Protein AF-A0A933VWE8-F1 (afdb_monomer_lite)

Sequence (103 aa):
MNSQSQDEWPEQVVCARCGVALGNDYRANAIGLRFCPDCYKSAVEEKMRERSARVYLEGRCSNCGGSLINGYRQNQFGVLYCPPCYDRIAERRGPPSTGEEEG

Secondary structure (DSSP, 8-state):
-------------B-TTT-PBP-S--EE-TTS-EE-HHHHHHHHHHHHHHHHHHHHHH-B-TTT--B-TT--EE-TT--EE-HHHHHHHHHHT-S--------

Foldseek 3Di:
DDDPPPPCPDVQQAQPPPGHGDDPQWDADPVGGIHHPVVVVVVVVVVVVVVVVCCLPPNAAPPPRDHCVVHWDADPVRHIHRVVRVVVVVVVVPDPPPDPDDD

pLDDT: mean 73.38, std 14.75, range [37.69, 91.38]

Radius of gyration: 25.69 Å; chains: 1; bounding box: 80×24×68 Å

Structure (mmCIF, N/CA/C/O backbone):
data_AF-A0A933VWE8-F1
#
_entry.id   AF-A0A933VWE8-F1
#
loop_
_atom_site.group_PDB
_atom_site.id
_atom_site.type_symbol
_atom_site.label_atom_id
_atom_site.label_alt_id
_atom_site.label_comp_id
_atom_site.label_asym_id
_atom_site.label_entity_id
_atom_site.label_seq_id
_atom_site.pdbx_PDB_ins_code
_atom_site.Cartn_x
_atom_site.Cartn_y
_atom_site.Cartn_z
_atom_site.occupancy
_atom_site.B_iso_or_equiv
_atom_site.auth_seq_id
_atom_site.auth_comp_id
_atom_site.auth_asym_id
_atom_site.auth_atom_id
_atom_site.pdbx_PDB_model_num
ATOM 1 N N . MET A 1 1 ? -32.948 13.905 47.402 1.00 38.91 1 MET A N 1
ATOM 2 C CA . MET A 1 1 ? -33.222 13.380 46.048 1.00 38.91 1 MET A CA 1
ATOM 3 C C . MET A 1 1 ? -31.905 13.424 45.295 1.00 38.91 1 MET A C 1
ATOM 5 O O . MET A 1 1 ? -31.466 14.506 44.938 1.00 38.91 1 MET A O 1
ATOM 9 N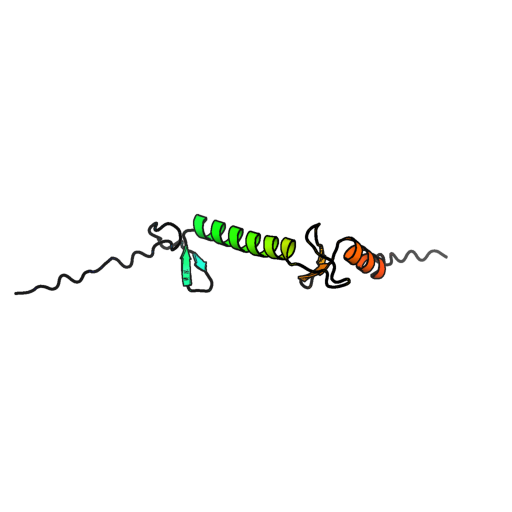 N . ASN A 1 2 ? -31.200 12.294 45.230 1.00 43.72 2 ASN A N 1
ATOM 10 C CA . ASN A 1 2 ? -29.845 12.198 44.688 1.00 43.72 2 ASN A CA 1
ATOM 11 C C . ASN A 1 2 ? -29.931 11.320 43.435 1.00 43.72 2 ASN A C 1
ATOM 13 O O . ASN A 1 2 ? -29.996 10.101 43.543 1.00 43.72 2 ASN A O 1
ATOM 17 N N . SER A 1 3 ? -30.048 11.950 42.269 1.00 49.03 3 SER A N 1
ATOM 18 C CA . SER A 1 3 ? -30.092 11.272 40.970 1.00 49.03 3 SER A CA 1
ATOM 19 C C . SER A 1 3 ? -28.848 11.668 40.191 1.00 49.03 3 SER A C 1
ATOM 21 O O . SER A 1 3 ? -28.899 12.507 39.299 1.00 49.03 3 SER A O 1
ATOM 23 N N . GLN A 1 4 ? -27.715 11.092 40.583 1.00 53.09 4 GLN A N 1
ATOM 24 C CA . GLN A 1 4 ? -26.513 11.052 39.759 1.00 53.09 4 GLN A CA 1
ATOM 25 C C . GLN A 1 4 ? -26.327 9.606 39.313 1.00 53.09 4 GLN A C 1
ATOM 27 O O . GLN A 1 4 ? -25.572 8.845 39.905 1.00 53.09 4 GLN A O 1
ATOM 32 N N . SER A 1 5 ? -27.080 9.215 38.293 1.00 52.75 5 SER A N 1
ATOM 33 C CA . SER A 1 5 ? -26.705 8.087 37.450 1.00 52.75 5 SER A CA 1
ATOM 34 C C . SER A 1 5 ? -26.048 8.717 36.236 1.00 52.75 5 SER A C 1
ATOM 36 O O . SER A 1 5 ? -26.709 9.026 35.250 1.00 52.75 5 SER A O 1
ATOM 38 N N . GLN A 1 6 ? -24.764 9.049 36.385 1.00 46.69 6 GLN A N 1
ATOM 39 C CA . GLN A 1 6 ? -23.914 9.286 35.231 1.00 46.69 6 GLN A CA 1
ATOM 40 C C . GLN A 1 6 ? -23.938 7.991 34.420 1.00 46.69 6 GLN A C 1
ATOM 42 O O . GLN A 1 6 ? -23.624 6.921 34.940 1.00 46.69 6 GLN A O 1
ATOM 47 N N . ASP A 1 7 ? -24.383 8.103 33.172 1.00 46.12 7 ASP A N 1
ATOM 48 C CA . ASP A 1 7 ? -24.147 7.159 32.082 1.00 46.12 7 ASP A CA 1
ATOM 49 C C . ASP A 1 7 ? -22.619 7.043 31.876 1.00 46.12 7 ASP A C 1
ATOM 51 O O . ASP A 1 7 ? -22.052 7.520 30.895 1.00 46.12 7 ASP A O 1
ATOM 55 N N . GLU A 1 8 ? -21.911 6.472 32.851 1.00 45.66 8 GLU A N 1
ATOM 56 C CA . GLU A 1 8 ? -20.532 6.022 32.702 1.00 45.66 8 GLU A CA 1
ATOM 57 C C . GLU A 1 8 ? -20.584 4.774 31.822 1.00 45.66 8 GLU A C 1
ATOM 59 O O . GLU A 1 8 ? -20.561 3.629 32.275 1.00 45.66 8 GLU A O 1
ATOM 64 N N . TRP A 1 9 ? -20.708 5.003 30.514 1.00 45.81 9 TRP A N 1
ATOM 65 C CA . TRP A 1 9 ? -20.245 4.028 29.542 1.00 45.81 9 TRP A CA 1
ATOM 66 C C . TRP A 1 9 ? -18.790 3.758 29.899 1.00 45.81 9 TRP A C 1
ATOM 68 O O . TRP A 1 9 ? -18.017 4.719 29.957 1.00 45.81 9 TRP A O 1
ATOM 78 N N . PRO A 1 10 ? -18.390 2.502 30.171 1.00 53.19 10 PRO A N 1
ATOM 79 C CA . PRO A 1 10 ? -16.990 2.243 30.437 1.00 53.19 10 PRO A CA 1
ATOM 80 C C . PRO A 1 10 ? -16.220 2.792 29.239 1.00 53.19 10 PRO A C 1
ATOM 82 O O . PRO A 1 10 ? -16.656 2.601 28.098 1.00 53.19 10 PRO A O 1
ATOM 85 N N . GLU A 1 11 ? -15.087 3.456 29.456 1.00 58.22 11 GLU A N 1
ATOM 86 C CA . GLU A 1 11 ? -14.138 3.786 28.386 1.00 58.22 11 GLU A CA 1
ATOM 87 C C . GLU A 1 11 ? -13.484 2.500 27.845 1.00 58.22 11 GLU A C 1
ATOM 89 O O . GLU A 1 11 ? -12.268 2.393 27.693 1.00 58.22 11 GLU A O 1
ATOM 94 N N . GLN A 1 12 ? -14.285 1.466 27.588 1.00 63.19 12 GLN A N 1
ATOM 95 C CA . GLN A 1 12 ? -13.858 0.261 26.928 1.00 63.19 12 GLN A CA 1
ATOM 96 C C . GLN A 1 12 ? -13.478 0.648 25.513 1.00 63.19 12 GLN A C 1
ATOM 98 O O . GLN A 1 12 ? -14.294 0.901 24.628 1.00 63.19 12 GLN A O 1
ATOM 103 N N . VAL A 1 13 ? -12.168 0.760 25.351 1.00 75.19 13 VAL A N 1
ATOM 104 C CA . VAL A 1 13 ? -11.492 0.938 24.087 1.00 75.19 13 VAL A CA 1
ATOM 105 C C . VAL A 1 13 ? -11.950 -0.212 23.197 1.00 75.19 13 VAL A C 1
ATOM 107 O O . VAL A 1 13 ? -11.693 -1.361 23.512 1.00 75.19 13 VAL A O 1
ATOM 110 N N . VAL A 1 14 ? -12.675 0.060 22.115 1.00 85.69 14 VAL A N 1
ATOM 111 C CA . VAL A 1 14 ? -13.186 -0.978 21.202 1.00 85.69 14 VAL A CA 1
ATOM 112 C C . VAL A 1 14 ? -12.502 -0.899 19.849 1.00 85.69 14 VAL A C 1
ATOM 114 O O . VAL A 1 14 ? -12.041 0.160 19.416 1.00 85.69 14 VAL A O 1
ATOM 117 N N . CYS A 1 15 ? -12.427 -2.035 19.158 1.00 84.88 15 CYS A N 1
ATOM 118 C CA . CYS A 1 15 ? -11.900 -2.079 17.807 1.00 84.88 15 CYS A CA 1
ATOM 119 C C . CYS A 1 15 ? -12.822 -1.309 16.860 1.00 84.88 15 CYS A C 1
ATOM 121 O O . CYS A 1 15 ? -13.975 -1.685 16.668 1.00 84.88 15 CYS A O 1
ATOM 123 N N . ALA A 1 16 ? -12.274 -0.313 16.167 1.00 82.06 16 ALA A N 1
ATOM 124 C CA . ALA A 1 16 ? -12.997 0.500 15.194 1.00 82.06 16 ALA A CA 1
ATOM 125 C C . ALA A 1 16 ? -13.548 -0.292 13.988 1.00 82.06 16 ALA A C 1
ATOM 127 O O . ALA A 1 16 ? -14.383 0.230 13.258 1.00 82.06 16 ALA A O 1
ATOM 128 N N . ARG A 1 17 ? -13.084 -1.532 13.754 1.00 81.44 17 ARG A N 1
ATOM 129 C CA . ARG A 1 17 ? -13.541 -2.388 12.642 1.00 81.44 17 ARG A CA 1
ATOM 130 C C . ARG A 1 17 ? -14.621 -3.387 13.050 1.00 81.44 17 ARG A C 1
ATOM 132 O O . ARG A 1 17 ? -15.557 -3.596 12.292 1.00 81.44 17 ARG A O 1
ATOM 139 N N . CYS A 1 18 ? -14.467 -4.044 14.195 1.00 84.44 18 CYS A N 1
ATOM 140 C CA . CYS A 1 18 ? -15.308 -5.185 14.577 1.00 84.44 18 CYS A CA 1
ATOM 141 C C . CYS A 1 18 ? -15.934 -5.067 15.972 1.00 84.44 18 CYS A C 1
ATOM 143 O O . CYS A 1 18 ? -16.608 -5.993 16.405 1.00 84.44 18 CYS A O 1
ATOM 145 N N . GLY A 1 19 ? -15.721 -3.956 16.684 1.00 80.00 19 GLY A N 1
ATOM 146 C CA . GLY A 1 19 ? -16.408 -3.650 17.943 1.00 80.00 19 GLY A CA 1
ATOM 147 C C . GLY A 1 19 ? -15.982 -4.478 19.159 1.00 80.00 19 GLY A C 1
ATOM 148 O O . GLY A 1 19 ? -16.491 -4.240 20.248 1.00 80.00 19 GLY A O 1
ATOM 149 N N . VAL A 1 20 ? -15.043 -5.422 19.017 1.00 85.56 20 VAL A N 1
ATOM 150 C CA . VAL A 1 20 ? -14.489 -6.175 20.159 1.00 85.56 20 VAL A CA 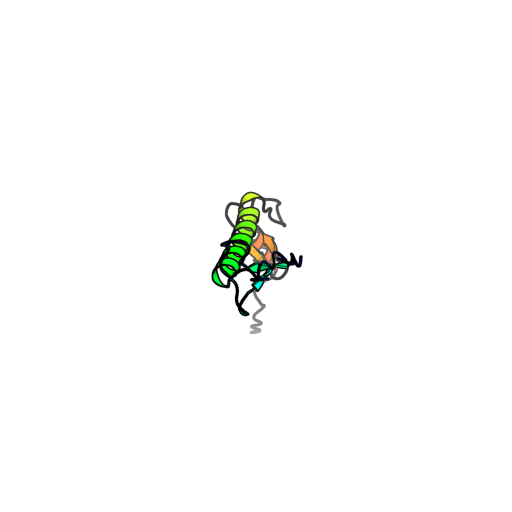1
ATOM 151 C C . VAL A 1 20 ? -13.788 -5.229 21.127 1.00 85.56 20 VAL A C 1
ATOM 153 O O . VAL A 1 20 ? -13.044 -4.338 20.705 1.00 85.56 20 VAL A O 1
ATOM 156 N N . ALA A 1 21 ? -14.012 -5.458 22.421 1.00 83.50 21 ALA A N 1
ATOM 157 C CA . ALA A 1 21 ? -13.288 -4.798 23.494 1.00 83.50 21 ALA A CA 1
ATOM 158 C C . ALA A 1 21 ? -11.782 -5.054 23.351 1.00 83.50 21 ALA A C 1
ATOM 160 O O . ALA A 1 21 ? -11.316 -6.191 23.279 1.00 83.50 21 ALA A O 1
ATOM 161 N N . LEU A 1 22 ? -11.025 -3.971 23.284 1.00 80.19 22 LEU A N 1
ATOM 162 C CA . LEU A 1 22 ? -9.578 -3.962 23.244 1.00 80.19 22 LEU A CA 1
ATOM 163 C C . LEU A 1 22 ? -9.052 -3.895 24.675 1.00 80.19 22 LEU A C 1
ATOM 165 O O . LEU A 1 22 ? -9.444 -3.032 25.457 1.00 80.19 22 LEU A O 1
ATOM 169 N N . GLY A 1 23 ? -8.140 -4.808 25.0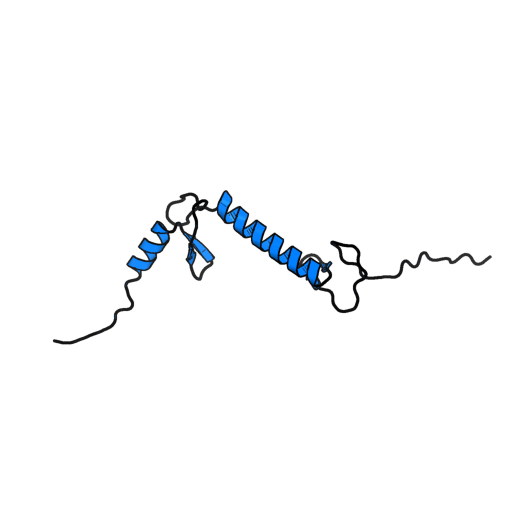00 1.00 77.88 23 GLY A N 1
ATOM 170 C CA . GLY A 1 23 ? -7.286 -4.676 26.177 1.00 77.88 23 GLY A CA 1
ATOM 171 C C . GLY A 1 23 ? -6.106 -3.742 25.895 1.00 77.88 23 GLY A C 1
ATOM 172 O O . GLY A 1 23 ? -6.160 -2.893 25.009 1.00 77.88 23 GLY A O 1
ATOM 173 N N . ASN A 1 24 ? -4.990 -3.954 26.592 1.00 77.88 24 ASN A N 1
ATOM 174 C CA . ASN A 1 24 ? -3.755 -3.190 26.362 1.00 77.88 24 ASN A CA 1
ATOM 175 C C . ASN A 1 24 ? -3.073 -3.502 25.014 1.00 77.88 24 ASN A C 1
ATOM 177 O O . ASN A 1 24 ? -2.217 -2.740 24.573 1.00 77.88 24 ASN A O 1
ATOM 181 N N . ASP A 1 25 ? -3.450 -4.600 24.354 1.00 80.12 25 ASP A N 1
ATOM 182 C CA . ASP A 1 25 ? -2.866 -5.049 23.086 1.00 80.12 25 ASP A CA 1
ATOM 183 C C . ASP A 1 25 ? -3.707 -4.577 21.887 1.00 80.12 25 ASP A C 1
ATOM 185 O O . ASP A 1 25 ? -4.424 -5.340 21.236 1.00 80.12 25 ASP A O 1
ATOM 189 N N . TYR A 1 26 ? -3.672 -3.271 21.618 1.00 84.69 26 TYR A N 1
ATOM 190 C CA . TYR A 1 26 ? -4.301 -2.678 20.438 1.00 84.69 26 TYR A CA 1
ATOM 191 C C . TYR A 1 26 ? -3.300 -1.902 19.596 1.00 84.69 26 TYR A C 1
ATOM 193 O O . TYR A 1 26 ? -2.268 -1.431 20.071 1.00 84.69 26 TYR A O 1
ATOM 201 N N . ARG A 1 27 ? -3.630 -1.723 18.316 1.00 82.19 27 ARG A N 1
ATOM 202 C CA . ARG A 1 27 ? -2.835 -0.908 17.395 1.00 82.19 27 ARG A CA 1
ATOM 203 C C . ARG A 1 27 ? -3.642 0.269 16.890 1.00 82.19 27 ARG A C 1
ATOM 205 O O . ARG A 1 27 ? -4.774 0.105 16.440 1.00 82.19 27 ARG A O 1
ATOM 212 N N . ALA A 1 28 ? -3.049 1.455 16.949 1.00 79.06 28 ALA A N 1
ATOM 213 C CA . ALA A 1 28 ? -3.631 2.660 16.382 1.00 79.06 28 ALA A CA 1
ATOM 214 C C . ALA A 1 28 ? -3.120 2.889 14.953 1.00 79.06 28 ALA A C 1
ATOM 216 O O . ALA A 1 28 ? -1.953 2.634 14.641 1.00 79.06 28 ALA A O 1
ATOM 217 N N . ASN A 1 29 ? -3.989 3.362 14.062 1.00 75.44 29 ASN A N 1
ATOM 218 C CA . ASN A 1 29 ? -3.560 3.891 12.770 1.00 75.44 29 ASN A CA 1
ATOM 219 C C . ASN A 1 29 ? -3.134 5.371 12.896 1.00 75.44 29 ASN A C 1
ATOM 221 O O . ASN A 1 29 ? -3.270 5.989 13.949 1.00 75.44 29 ASN A O 1
ATOM 225 N N . ALA A 1 30 ? -2.643 5.958 11.800 1.00 71.38 30 ALA A N 1
ATOM 226 C CA . ALA A 1 30 ? -2.134 7.336 11.778 1.00 71.38 30 ALA A CA 1
ATOM 227 C C . ALA A 1 30 ? -3.182 8.425 12.095 1.00 71.38 30 ALA A C 1
ATOM 229 O O . ALA A 1 30 ? -2.806 9.569 12.316 1.00 71.38 30 ALA A O 1
ATOM 230 N N . ILE A 1 31 ? -4.475 8.084 12.106 1.00 69.38 31 ILE A N 1
ATOM 231 C CA . ILE A 1 31 ? -5.580 9.001 12.430 1.00 69.38 31 ILE A CA 1
ATOM 232 C C . ILE A 1 31 ? -6.187 8.717 13.815 1.00 69.38 31 ILE A C 1
ATOM 234 O O . ILE A 1 31 ? -7.229 9.266 14.152 1.00 69.38 31 ILE A O 1
ATOM 238 N N . GLY A 1 32 ? -5.558 7.848 14.617 1.00 70.62 32 GLY A N 1
ATOM 239 C CA . GLY A 1 32 ? -5.968 7.559 15.994 1.00 70.62 32 GLY A CA 1
ATOM 240 C C . GLY A 1 32 ? -7.057 6.492 16.152 1.00 70.62 32 GLY A C 1
ATOM 241 O O . GLY A 1 32 ? -7.480 6.230 17.276 1.00 70.62 32 GLY A O 1
ATOM 242 N N . LEU A 1 33 ? -7.493 5.830 15.072 1.00 78.50 33 LEU A N 1
ATOM 243 C CA . LEU A 1 33 ? -8.427 4.703 15.175 1.00 78.50 33 LEU A CA 1
ATOM 244 C C . LEU A 1 33 ? -7.709 3.467 15.711 1.00 78.50 33 LEU A C 1
ATOM 246 O O . LEU A 1 33 ? -6.634 3.109 15.225 1.00 78.50 33 LEU A O 1
ATOM 250 N N . ARG A 1 34 ? -8.330 2.799 16.685 1.00 84.50 34 ARG A N 1
ATOM 251 C CA . ARG A 1 34 ? -7.771 1.645 17.396 1.00 84.50 34 ARG A CA 1
ATOM 252 C C . ARG A 1 34 ? -8.335 0.340 16.845 1.00 84.50 34 ARG A C 1
ATOM 254 O O . ARG A 1 34 ? -9.537 0.214 16.624 1.00 84.50 34 ARG A O 1
ATOM 261 N N . PHE A 1 35 ? -7.470 -0.642 16.634 1.00 85.56 35 PHE A N 1
ATOM 262 C CA . PHE A 1 35 ? -7.814 -1.935 16.052 1.00 85.56 35 PHE A CA 1
ATOM 263 C C . PHE A 1 35 ? -7.248 -3.079 16.888 1.00 85.56 35 PHE A C 1
ATOM 265 O O . PHE A 1 35 ? -6.165 -2.950 17.462 1.00 85.56 35 PHE A O 1
ATOM 272 N N . CYS A 1 36 ? -7.952 -4.214 16.905 1.00 88.94 36 CYS A N 1
ATOM 273 C CA . CYS A 1 36 ? -7.372 -5.459 17.401 1.00 88.94 36 CYS A CA 1
ATOM 274 C C . CYS A 1 36 ? -6.264 -5.933 16.439 1.00 88.94 36 CYS A C 1
ATOM 276 O O . CYS A 1 36 ? -6.259 -5.515 15.272 1.00 88.94 36 CYS A O 1
ATOM 278 N N . PRO A 1 37 ? -5.332 -6.791 16.886 1.00 84.12 37 PRO A N 1
ATOM 279 C CA . PRO A 1 37 ? -4.196 -7.231 16.074 1.00 84.12 37 PRO A CA 1
ATOM 280 C C . PRO A 1 37 ? -4.602 -7.787 14.700 1.00 84.12 37 PRO A C 1
ATOM 282 O O . PRO A 1 37 ? -4.038 -7.377 13.681 1.00 84.12 37 PRO A O 1
ATOM 285 N N . ASP A 1 38 ? -5.640 -8.627 14.649 1.00 85.12 38 ASP A N 1
ATOM 286 C CA . ASP A 1 38 ? -6.152 -9.219 13.406 1.00 85.12 38 ASP A CA 1
ATOM 287 C C . ASP A 1 38 ? -6.758 -8.181 12.456 1.00 85.12 38 ASP A C 1
ATOM 289 O O . ASP A 1 38 ? -6.484 -8.175 11.250 1.00 85.12 38 ASP A O 1
ATOM 293 N N . CYS A 1 39 ? -7.557 -7.254 12.992 1.00 82.62 39 CYS A N 1
ATOM 294 C CA . CYS A 1 39 ? -8.184 -6.208 12.185 1.00 82.62 39 CYS A CA 1
ATOM 295 C C . CYS A 1 39 ? -7.180 -5.163 11.712 1.00 82.62 39 CYS A C 1
ATOM 297 O O . CYS A 1 39 ? -7.336 -4.641 10.608 1.00 82.62 39 CYS A O 1
ATOM 299 N N . TYR A 1 40 ? -6.150 -4.877 12.510 1.00 82.31 40 TYR A N 1
ATOM 300 C CA . TYR A 1 40 ? -5.061 -3.996 12.111 1.00 82.31 40 TYR A CA 1
ATOM 301 C C . TYR A 1 40 ? -4.266 -4.610 10.962 1.00 82.31 40 TYR A C 1
ATOM 303 O O . TYR A 1 40 ? -4.041 -3.945 9.954 1.00 82.31 40 TYR A O 1
ATOM 311 N N . LYS A 1 41 ? -3.891 -5.891 11.076 1.00 79.56 41 LYS A N 1
ATOM 312 C CA . LYS A 1 41 ? -3.190 -6.616 10.012 1.00 79.56 41 LYS A CA 1
ATOM 313 C C . LYS A 1 41 ? -4.013 -6.626 8.724 1.00 79.56 41 LYS A C 1
ATOM 315 O O . LYS A 1 41 ? -3.517 -6.195 7.688 1.00 79.56 41 LYS A O 1
ATOM 320 N N . SER A 1 42 ? -5.295 -6.973 8.822 1.00 72.94 42 SER A N 1
ATOM 321 C CA . SER A 1 42 ? -6.214 -6.970 7.679 1.00 72.94 42 SER A CA 1
ATOM 322 C C . SER A 1 42 ? -6.358 -5.581 7.050 1.00 72.94 42 SER A C 1
ATOM 324 O O . SER A 1 42 ? -6.358 -5.454 5.832 1.00 72.94 42 SER A O 1
ATOM 326 N N . ALA A 1 43 ? -6.452 -4.517 7.855 1.00 66.56 43 ALA A N 1
ATOM 327 C CA . ALA A 1 43 ? -6.531 -3.144 7.353 1.00 66.56 43 ALA A CA 1
ATOM 328 C C . ALA A 1 43 ? -5.227 -2.692 6.668 1.00 66.56 43 ALA A C 1
ATOM 330 O O . ALA A 1 43 ? -5.261 -1.965 5.676 1.00 66.56 43 ALA A O 1
ATOM 331 N N . VAL A 1 44 ? -4.069 -3.131 7.169 1.00 67.19 44 VAL A N 1
ATOM 332 C CA . VAL A 1 44 ? -2.769 -2.879 6.532 1.00 67.19 44 VAL A CA 1
ATOM 333 C C . VAL A 1 44 ? -2.664 -3.624 5.202 1.00 67.19 44 VAL A C 1
ATOM 335 O O . VAL A 1 44 ? -2.263 -3.023 4.207 1.00 67.19 44 VAL A O 1
ATOM 338 N N . GLU A 1 45 ? -3.059 -4.896 5.159 1.00 65.56 45 GLU A N 1
ATOM 339 C CA . GLU A 1 45 ? -3.077 -5.695 3.930 1.00 65.56 45 GLU A CA 1
ATOM 340 C C . GLU A 1 45 ? -4.037 -5.114 2.885 1.00 65.56 45 GLU A C 1
ATOM 342 O O . GLU A 1 45 ? -3.679 -5.005 1.714 1.00 65.56 45 GLU A O 1
ATOM 347 N N . GLU A 1 46 ? -5.220 -4.665 3.302 1.00 65.94 46 GLU A N 1
ATOM 348 C CA . GLU A 1 46 ? -6.211 -4.010 2.444 1.00 65.94 46 GLU A CA 1
ATOM 349 C C . GLU A 1 46 ? -5.671 -2.694 1.866 1.00 65.94 46 GLU A C 1
ATOM 351 O O . GLU A 1 46 ? -5.720 -2.487 0.656 1.00 65.94 46 GLU A O 1
ATOM 356 N N . LYS A 1 47 ? -5.029 -1.856 2.691 1.00 66.94 47 LYS A N 1
ATOM 357 C CA . LYS A 1 47 ? -4.380 -0.614 2.239 1.00 66.94 47 LYS A CA 1
ATOM 358 C C . LYS A 1 47 ? -3.220 -0.870 1.273 1.00 66.94 47 LYS A C 1
ATOM 360 O O . LYS A 1 47 ? -3.018 -0.103 0.330 1.00 66.94 47 LYS A O 1
ATOM 365 N N . MET A 1 48 ? -2.430 -1.917 1.507 1.00 63.84 48 MET A N 1
ATOM 366 C CA . MET A 1 48 ? -1.361 -2.320 0.588 1.00 63.84 48 MET A CA 1
ATOM 367 C C . MET A 1 48 ? -1.944 -2.825 -0.732 1.00 63.84 48 MET A C 1
ATOM 369 O O . MET A 1 48 ? -1.496 -2.398 -1.794 1.00 63.84 48 MET A O 1
ATOM 373 N N . ARG A 1 49 ? -2.990 -3.656 -0.674 1.00 60.41 49 ARG A N 1
ATOM 374 C CA . ARG A 1 49 ? -3.712 -4.147 -1.850 1.00 60.41 49 ARG A CA 1
ATOM 375 C C . ARG A 1 49 ? -4.322 -3.001 -2.650 1.00 60.41 49 ARG A C 1
ATOM 377 O O . ARG A 1 49 ? -4.193 -3.008 -3.866 1.00 60.41 49 ARG A O 1
ATOM 384 N N . GLU A 1 50 ? -4.917 -2.007 -1.998 1.00 66.88 50 GLU A N 1
ATOM 385 C CA . GLU A 1 50 ? -5.485 -0.825 -2.654 1.00 66.88 50 GLU A CA 1
ATOM 386 C C . GLU A 1 50 ? -4.400 0.007 -3.350 1.00 66.88 50 GLU A C 1
ATOM 388 O O . GLU A 1 50 ? -4.545 0.363 -4.518 1.00 66.88 50 GLU A O 1
ATOM 393 N N . ARG A 1 51 ? -3.262 0.253 -2.682 1.00 68.12 51 ARG A N 1
ATOM 394 C CA . ARG A 1 51 ? -2.117 0.931 -3.312 1.00 68.12 51 ARG A CA 1
ATOM 395 C C . ARG A 1 51 ? -1.604 0.166 -4.528 1.00 68.12 51 ARG A C 1
ATOM 397 O O . ARG A 1 51 ? -1.366 0.785 -5.562 1.00 68.12 51 ARG A O 1
ATOM 404 N N . SER A 1 52 ? -1.446 -1.151 -4.419 1.00 65.75 52 SER A N 1
ATOM 405 C CA . SER A 1 52 ? -1.021 -1.996 -5.536 1.00 65.75 52 SER A CA 1
ATOM 406 C C . SER A 1 52 ? -2.052 -2.000 -6.664 1.00 65.75 52 SER A C 1
ATOM 408 O O . SER A 1 52 ? -1.678 -1.798 -7.814 1.00 65.75 52 SER A O 1
ATOM 410 N N . ALA A 1 53 ? -3.342 -2.147 -6.356 1.00 68.00 53 ALA A N 1
ATOM 411 C CA . ALA A 1 53 ? -4.425 -2.101 -7.337 1.00 68.00 53 ALA A CA 1
ATOM 412 C C . ALA A 1 53 ? -4.452 -0.761 -8.079 1.00 68.00 53 ALA A C 1
ATOM 414 O O . ALA A 1 53 ? -4.596 -0.736 -9.297 1.00 68.00 53 ALA A O 1
ATOM 415 N N . ARG A 1 54 ? -4.213 0.349 -7.375 1.00 72.31 54 ARG A N 1
ATOM 416 C CA . ARG A 1 54 ? -4.110 1.674 -7.987 1.00 72.31 54 ARG A CA 1
ATOM 417 C C . ARG A 1 54 ? -2.911 1.797 -8.925 1.00 72.31 54 ARG A C 1
ATOM 419 O O . ARG A 1 54 ? -3.034 2.368 -10.001 1.00 72.31 54 ARG A O 1
ATOM 426 N N . VAL A 1 55 ? -1.760 1.223 -8.565 1.00 71.69 55 VAL A N 1
ATOM 427 C CA . VAL A 1 55 ? -0.606 1.147 -9.479 1.00 71.69 55 VAL A CA 1
ATOM 428 C C . VAL A 1 55 ? -0.928 0.298 -10.714 1.00 71.69 55 VAL A C 1
ATOM 430 O O . VAL A 1 55 ? -0.549 0.679 -11.815 1.00 71.69 55 VAL A O 1
ATOM 433 N N . TYR A 1 56 ? -1.658 -0.807 -10.566 1.00 64.12 56 TYR A N 1
ATOM 434 C CA . TYR A 1 56 ? -2.085 -1.622 -11.707 1.00 64.12 56 TYR A CA 1
ATOM 435 C C . TYR A 1 56 ? -3.090 -0.894 -12.616 1.00 64.12 56 TYR A C 1
ATOM 437 O O . TYR A 1 56 ? -2.969 -0.961 -13.835 1.00 64.12 56 TYR A O 1
ATOM 445 N N . LEU A 1 57 ? -4.067 -0.183 -12.052 1.00 69.19 57 LEU A N 1
ATOM 446 C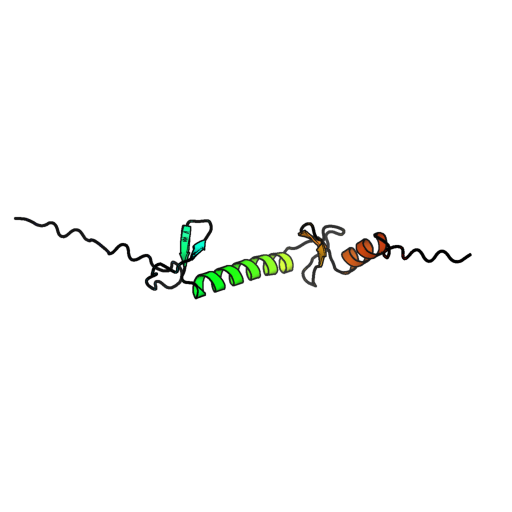 CA . LEU A 1 57 ? -5.131 0.468 -12.826 1.00 69.19 57 LEU A CA 1
ATOM 447 C C . LEU A 1 57 ? -4.696 1.805 -13.439 1.00 69.19 57 LEU A C 1
ATOM 449 O O . LEU A 1 57 ? -5.026 2.100 -14.587 1.00 69.19 57 LEU A O 1
ATOM 453 N N . GLU A 1 58 ? -3.947 2.611 -12.690 1.00 80.75 58 GLU A N 1
ATOM 454 C CA . GLU A 1 58 ? -3.652 4.007 -13.040 1.00 80.75 58 GLU A CA 1
ATOM 455 C C . GLU A 1 58 ? -2.153 4.279 -13.211 1.00 80.75 58 GLU A C 1
ATOM 457 O O . GLU A 1 58 ? -1.763 5.340 -13.703 1.00 80.75 58 GLU A O 1
ATOM 462 N N . GLY A 1 59 ? -1.295 3.335 -12.819 1.00 82.81 59 GLY A N 1
ATOM 463 C CA . GLY A 1 59 ? 0.149 3.497 -12.882 1.00 82.81 59 GLY A CA 1
ATOM 464 C C . GLY A 1 59 ? 0.647 3.697 -14.310 1.00 82.81 59 GLY A C 1
ATOM 465 O O . GLY A 1 59 ? 0.261 2.999 -15.253 1.00 82.81 59 GLY A O 1
ATOM 466 N N . ARG A 1 60 ? 1.555 4.660 -14.456 1.00 89.19 60 ARG A N 1
ATOM 467 C CA . ARG A 1 60 ? 2.210 5.002 -15.718 1.00 89.19 60 ARG A CA 1
ATOM 468 C C . ARG A 1 60 ? 3.709 4.829 -15.574 1.00 89.19 60 ARG A C 1
ATOM 470 O O . ARG A 1 60 ? 4.290 5.198 -14.557 1.00 89.19 60 ARG A O 1
ATOM 477 N N . CYS A 1 61 ? 4.342 4.278 -16.600 1.00 90.06 61 CYS A N 1
ATOM 478 C CA . CYS A 1 61 ? 5.788 4.165 -16.631 1.00 90.06 61 CYS A CA 1
ATOM 479 C C . CYS A 1 61 ? 6.438 5.549 -16.673 1.00 90.06 61 CYS A C 1
ATOM 481 O O . CYS A 1 61 ? 6.166 6.331 -17.580 1.00 90.06 61 CYS A O 1
ATOM 483 N N . SER A 1 62 ? 7.384 5.802 -15.771 1.00 89.62 62 SER A N 1
ATOM 484 C CA . SER A 1 62 ? 8.110 7.074 -15.719 1.00 89.62 62 SER A CA 1
ATOM 485 C C . SER A 1 62 ? 9.032 7.332 -16.919 1.00 89.62 62 SER A C 1
ATOM 487 O O . SER A 1 62 ? 9.467 8.461 -17.098 1.00 89.62 62 SER A O 1
ATOM 489 N N . ASN A 1 63 ? 9.337 6.319 -17.740 1.00 91.06 63 ASN A N 1
ATOM 490 C CA . ASN A 1 63 ? 10.177 6.474 -18.934 1.00 91.06 63 ASN A CA 1
ATOM 491 C C . ASN A 1 63 ? 9.365 6.710 -20.218 1.00 91.06 63 ASN A C 1
ATOM 493 O O . ASN A 1 63 ? 9.732 7.555 -21.022 1.00 91.06 63 ASN A O 1
ATOM 497 N N . CYS A 1 64 ? 8.287 5.950 -20.440 1.00 91.00 64 CYS A N 1
ATOM 498 C CA . CYS A 1 64 ? 7.531 5.997 -21.701 1.00 91.00 64 CYS A CA 1
ATOM 499 C C . CYS A 1 64 ? 6.073 6.459 -21.558 1.00 91.00 64 CYS A C 1
ATOM 501 O O . CYS A 1 64 ? 5.375 6.556 -22.560 1.00 91.00 64 CYS A O 1
ATOM 503 N N . GLY A 1 65 ? 5.571 6.668 -20.336 1.00 88.62 65 GLY A N 1
ATOM 504 C CA . GLY A 1 65 ? 4.161 6.991 -20.082 1.00 88.62 65 GLY A CA 1
ATOM 505 C C . GLY A 1 65 ? 3.177 5.839 -20.345 1.00 88.62 65 GLY A C 1
ATOM 506 O O . GLY A 1 65 ? 1.965 6.017 -20.216 1.00 88.62 65 GLY A O 1
ATOM 507 N N . GLY A 1 66 ? 3.666 4.648 -20.704 1.00 86.75 66 GLY A N 1
ATOM 508 C CA . GLY A 1 66 ? 2.840 3.462 -20.940 1.00 86.75 66 GLY A CA 1
ATOM 509 C C . GLY A 1 66 ? 2.102 2.998 -19.682 1.00 86.75 66 GLY A C 1
ATOM 510 O O . GLY A 1 66 ? 2.579 3.208 -18.566 1.00 86.75 66 GLY A O 1
ATOM 511 N N . SER A 1 67 ? 0.936 2.373 -19.865 1.00 83.50 67 SER A N 1
ATOM 512 C CA . SER A 1 67 ? 0.175 1.766 -18.763 1.00 83.50 67 SER A CA 1
ATOM 513 C C . SER A 1 67 ? 0.965 0.629 -18.105 1.00 83.50 67 SER A C 1
ATOM 515 O O . SER A 1 67 ? 1.643 -0.140 -18.787 1.00 83.50 67 SER A O 1
ATOM 517 N N . LEU A 1 68 ? 0.855 0.529 -16.780 1.00 85.94 68 LEU A N 1
ATOM 518 C CA . LEU A 1 68 ? 1.485 -0.501 -15.952 1.00 85.94 68 LEU A CA 1
ATOM 519 C C . LEU A 1 68 ? 0.553 -1.679 -15.619 1.00 85.94 68 LEU A C 1
ATOM 521 O O . LEU A 1 68 ? 0.912 -2.538 -14.814 1.00 85.94 68 LEU A O 1
ATOM 525 N N . ILE A 1 69 ? -0.622 -1.756 -16.254 1.00 80.62 69 ILE A N 1
ATOM 526 C CA . ILE A 1 69 ? -1.621 -2.807 -15.995 1.00 80.62 69 ILE A CA 1
ATOM 527 C C . ILE A 1 69 ? -1.096 -4.225 -16.251 1.00 80.62 69 ILE A C 1
ATOM 529 O O . ILE A 1 69 ? -1.487 -5.164 -15.568 1.00 80.62 69 ILE A O 1
ATOM 533 N N . ASN A 1 70 ? -0.149 -4.370 -17.180 1.00 78.19 70 ASN A N 1
ATOM 534 C CA . ASN A 1 70 ? 0.486 -5.647 -17.519 1.00 78.19 70 ASN A CA 1
ATOM 535 C C . ASN A 1 70 ? 1.771 -5.909 -16.713 1.00 78.19 70 ASN A C 1
ATOM 537 O O . ASN A 1 70 ? 2.605 -6.721 -17.110 1.00 78.19 70 ASN A O 1
ATOM 541 N N . GLY A 1 71 ? 1.944 -5.204 -15.595 1.00 82.19 71 GLY A N 1
ATOM 542 C CA . GLY A 1 71 ? 3.080 -5.343 -14.695 1.00 82.19 71 GLY A CA 1
ATOM 543 C C . GLY A 1 71 ? 4.004 -4.129 -14.696 1.00 82.19 71 GLY A C 1
ATOM 544 O O . GLY A 1 71 ? 4.087 -3.352 -15.651 1.00 82.19 71 GLY A O 1
ATOM 545 N N . TYR A 1 72 ? 4.728 -3.986 -13.590 1.00 88.69 72 TYR A N 1
ATOM 546 C CA . TYR A 1 72 ? 5.689 -2.917 -13.367 1.00 88.69 72 TYR A CA 1
ATOM 547 C C . TYR A 1 72 ? 6.902 -3.420 -12.588 1.00 88.69 72 TYR A C 1
ATOM 549 O O . TYR A 1 72 ? 6.839 -4.412 -11.865 1.00 88.69 72 TYR A O 1
ATOM 557 N N . ARG A 1 73 ? 8.010 -2.693 -12.711 1.00 87.00 73 ARG A N 1
ATOM 558 C CA . ARG A 1 73 ? 9.195 -2.831 -11.863 1.00 87.00 73 ARG A CA 1
ATOM 559 C C . ARG A 1 73 ? 9.457 -1.509 -11.161 1.00 87.00 73 ARG A C 1
ATOM 561 O O . ARG A 1 73 ? 9.209 -0.444 -11.725 1.00 87.00 73 ARG A O 1
ATOM 568 N N . GLN A 1 74 ? 9.946 -1.578 -9.932 1.00 87.06 74 GLN A N 1
ATOM 569 C CA . GLN A 1 74 ? 10.268 -0.408 -9.126 1.00 87.06 74 GLN A CA 1
ATOM 570 C C . GLN A 1 74 ? 11.771 -0.373 -8.856 1.00 87.06 74 GLN A C 1
ATOM 572 O O . GLN A 1 74 ? 12.362 -1.403 -8.542 1.00 87.06 74 GLN A O 1
ATOM 577 N N . ASN A 1 75 ? 12.398 0.796 -9.001 1.00 83.69 75 ASN A N 1
ATOM 578 C CA . ASN A 1 75 ? 13.799 0.966 -8.609 1.00 83.69 75 ASN A CA 1
ATOM 579 C C . ASN A 1 75 ? 13.925 1.258 -7.099 1.00 83.69 75 ASN A C 1
ATOM 581 O O . ASN A 1 75 ? 12.933 1.484 -6.409 1.00 83.69 75 ASN A O 1
ATOM 585 N N . GLN A 1 76 ? 15.158 1.328 -6.591 1.00 85.06 76 GLN A N 1
ATOM 586 C CA . GLN A 1 76 ? 15.443 1.617 -5.175 1.00 85.06 76 GLN A CA 1
ATOM 587 C C . GLN A 1 76 ? 14.879 2.954 -4.655 1.00 85.06 76 GLN A C 1
ATOM 589 O O . GLN A 1 76 ? 14.766 3.144 -3.450 1.00 85.06 76 GLN A O 1
ATOM 594 N N . PHE A 1 77 ? 14.535 3.885 -5.549 1.00 85.81 77 PHE A N 1
ATOM 595 C CA . PHE A 1 77 ? 13.966 5.192 -5.211 1.00 85.81 77 PHE A CA 1
ATOM 596 C C . PHE A 1 77 ? 12.433 5.204 -5.276 1.00 85.81 77 PHE A C 1
ATOM 598 O O . PHE A 1 77 ? 11.816 6.252 -5.110 1.00 85.81 77 PHE A O 1
ATOM 605 N N . GLY A 1 78 ? 11.800 4.062 -5.553 1.00 82.56 78 GLY A N 1
ATOM 606 C CA . GLY A 1 78 ? 10.348 3.965 -5.647 1.00 82.56 78 GLY A CA 1
ATOM 607 C C . GLY A 1 78 ? 9.765 4.329 -7.019 1.00 82.56 78 GLY A C 1
ATOM 608 O O . GLY A 1 78 ? 8.543 4.321 -7.171 1.00 82.56 78 GLY A O 1
ATOM 609 N N . VAL A 1 79 ? 10.599 4.614 -8.026 1.00 86.81 79 VAL A N 1
ATOM 610 C CA . VAL A 1 79 ? 10.147 5.017 -9.369 1.00 86.81 79 VAL A CA 1
ATOM 611 C C . VAL A 1 79 ? 9.683 3.797 -10.164 1.00 86.81 79 VAL A C 1
ATOM 613 O O . VAL A 1 79 ? 10.369 2.772 -10.186 1.00 86.81 79 VAL A O 1
ATOM 616 N N . LEU A 1 80 ? 8.523 3.918 -10.815 1.00 89.12 80 LEU A N 1
ATOM 617 C CA . LEU A 1 80 ? 7.834 2.823 -11.496 1.00 89.12 80 LEU A CA 1
ATOM 618 C C . LEU A 1 80 ? 8.134 2.800 -12.997 1.00 89.12 80 LEU A C 1
ATOM 620 O O . LEU A 1 80 ? 7.985 3.793 -13.713 1.00 89.12 80 LEU A O 1
ATOM 624 N N . TYR A 1 81 ? 8.487 1.624 -13.501 1.00 90.38 81 TYR A N 1
ATOM 625 C CA . TYR A 1 81 ? 8.816 1.402 -14.900 1.00 90.38 81 TYR A CA 1
ATOM 626 C C . TYR A 1 81 ? 8.035 0.231 -15.480 1.00 90.38 81 TYR A C 1
ATOM 628 O O . TYR A 1 81 ? 7.770 -0.760 -14.801 1.00 90.38 81 TYR A O 1
ATOM 636 N N . CYS A 1 82 ? 7.715 0.338 -16.768 1.00 91.38 82 CYS A N 1
ATOM 637 C CA . CYS A 1 82 ? 7.280 -0.806 -17.549 1.00 91.38 82 CYS A CA 1
ATOM 638 C C . CYS A 1 82 ? 8.435 -1.825 -17.618 1.00 91.38 82 CYS A C 1
ATOM 640 O O . CYS A 1 82 ? 9.587 -1.382 -17.679 1.00 91.38 82 CYS A O 1
ATOM 642 N N . PRO A 1 83 ? 8.186 -3.149 -17.637 1.00 89.81 83 PRO A N 1
ATOM 643 C CA . PRO A 1 83 ? 9.254 -4.146 -17.705 1.00 89.81 83 PRO A CA 1
ATOM 644 C C . PRO A 1 83 ? 10.297 -3.866 -18.805 1.00 89.81 83 PRO A C 1
ATOM 646 O O . PRO A 1 83 ? 11.459 -3.686 -18.445 1.00 89.81 83 PRO A O 1
ATOM 649 N N . PRO A 1 84 ? 9.927 -3.629 -20.085 1.00 91.00 84 PRO A N 1
ATOM 650 C CA . PRO A 1 84 ? 10.933 -3.365 -21.119 1.00 91.00 84 PRO A CA 1
ATOM 651 C C . PRO A 1 84 ? 11.667 -2.027 -20.932 1.00 91.00 84 PRO A C 1
ATOM 653 O O . PRO A 1 84 ? 12.801 -1.864 -21.372 1.00 91.00 84 PRO A O 1
ATOM 656 N N . CYS A 1 85 ? 11.040 -1.048 -20.275 1.00 90.56 85 CYS A N 1
ATOM 657 C CA . CYS A 1 85 ? 11.675 0.225 -19.942 1.00 90.56 85 CYS A CA 1
ATOM 658 C C . CYS A 1 85 ? 12.734 0.045 -18.855 1.00 90.56 85 CYS A C 1
ATOM 660 O O . CYS A 1 85 ? 13.789 0.668 -18.910 1.00 90.56 85 CYS A O 1
ATOM 662 N N . TYR A 1 86 ? 12.420 -0.779 -17.857 1.00 89.75 86 TYR A N 1
ATOM 663 C CA . TYR A 1 86 ? 13.319 -1.089 -16.759 1.00 89.75 86 TYR A CA 1
ATOM 664 C C . TYR A 1 86 ? 14.530 -1.876 -17.254 1.00 89.75 86 TYR A C 1
ATOM 666 O O . TYR A 1 86 ? 15.651 -1.508 -16.919 1.00 89.75 86 TYR A O 1
ATOM 674 N N . ASP A 1 87 ? 14.309 -2.890 -18.096 1.00 88.62 87 ASP A N 1
ATOM 675 C CA . ASP A 1 87 ? 15.377 -3.722 -18.655 1.00 88.62 87 ASP A CA 1
ATOM 676 C C . ASP A 1 87 ? 16.365 -2.863 -19.464 1.00 88.62 87 ASP A C 1
ATOM 678 O O . ASP A 1 87 ? 17.555 -2.867 -19.167 1.00 88.62 87 ASP A O 1
ATOM 682 N N . ARG A 1 88 ? 15.875 -1.958 -20.326 1.00 86.50 88 ARG A N 1
ATOM 683 C CA . ARG A 1 88 ? 16.730 -0.998 -21.057 1.00 86.50 88 ARG A CA 1
ATOM 684 C C . ARG A 1 88 ? 17.571 -0.092 -20.157 1.00 86.50 88 ARG A C 1
ATOM 686 O O . ARG A 1 88 ? 18.673 0.308 -20.530 1.00 86.50 88 ARG A O 1
ATOM 693 N N . ILE A 1 89 ? 17.035 0.315 -19.007 1.00 82.00 89 ILE A N 1
ATOM 694 C CA . ILE A 1 89 ? 17.762 1.154 -18.044 1.00 82.00 89 ILE A CA 1
ATOM 695 C C . ILE A 1 89 ? 18.793 0.312 -17.286 1.00 82.00 89 ILE A C 1
ATOM 697 O O . ILE A 1 89 ? 19.890 0.801 -17.019 1.00 82.00 89 ILE A O 1
ATOM 701 N N . ALA A 1 90 ? 18.460 -0.938 -16.959 1.00 73.50 90 ALA A N 1
ATOM 702 C CA . ALA A 1 90 ? 19.374 -1.882 -16.333 1.00 73.50 90 ALA A CA 1
ATOM 703 C C . ALA A 1 90 ? 20.548 -2.223 -17.265 1.00 73.50 90 ALA A C 1
ATOM 705 O O . ALA A 1 90 ? 21.692 -2.154 -16.833 1.00 73.50 90 ALA A O 1
ATOM 706 N N . GLU A 1 91 ? 20.290 -2.461 -18.553 1.00 73.31 91 GLU A N 1
ATOM 707 C CA . GLU A 1 91 ? 21.319 -2.693 -19.577 1.00 73.31 91 GLU A CA 1
ATOM 708 C C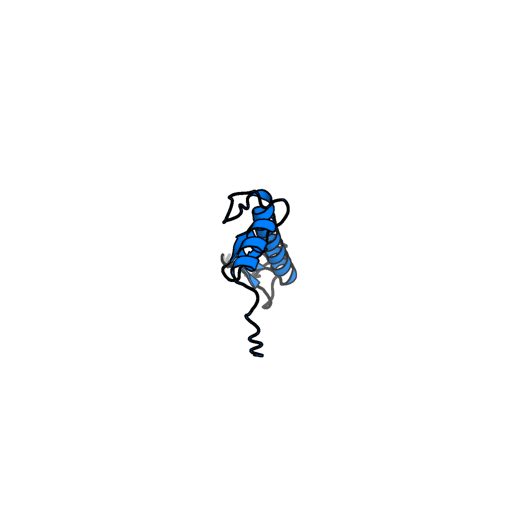 . GLU A 1 91 ? 22.264 -1.487 -19.733 1.00 73.31 91 GLU A C 1
ATOM 710 O O . GLU A 1 91 ? 23.476 -1.648 -19.859 1.00 73.31 91 GLU A O 1
ATOM 715 N N . ARG A 1 92 ? 21.740 -0.254 -19.651 1.00 63.53 92 ARG A N 1
ATOM 716 C CA . ARG A 1 92 ? 22.546 0.984 -19.716 1.00 63.53 92 ARG A CA 1
ATOM 717 C C . ARG A 1 92 ? 23.420 1.235 -18.495 1.00 63.53 92 ARG A C 1
ATOM 719 O O . ARG A 1 92 ? 24.363 2.014 -18.593 1.00 63.53 92 ARG A O 1
ATOM 726 N N . ARG A 1 93 ? 23.109 0.625 -17.349 1.00 57.66 93 ARG A N 1
ATOM 727 C CA . ARG A 1 93 ? 23.983 0.688 -16.168 1.00 57.66 93 ARG A CA 1
ATOM 728 C C . ARG A 1 93 ? 25.220 -0.199 -16.313 1.00 57.66 93 ARG A C 1
ATOM 730 O O . ARG A 1 93 ? 26.084 -0.132 -15.447 1.00 57.66 93 ARG A O 1
ATOM 737 N N . GLY A 1 94 ? 25.318 -0.933 -17.426 1.00 48.81 94 GLY A N 1
ATOM 738 C CA . GLY A 1 94 ? 26.373 -1.893 -17.693 1.00 48.81 94 GLY A CA 1
ATOM 739 C C . GLY A 1 94 ? 26.257 -3.107 -16.767 1.00 48.81 94 GLY A C 1
ATOM 740 O O . GLY A 1 94 ? 25.705 -3.008 -15.666 1.00 48.81 94 GLY A O 1
ATOM 741 N N . PRO A 1 95 ? 26.776 -4.276 -17.171 1.00 51.16 95 PRO A N 1
ATOM 742 C CA . PRO A 1 95 ? 27.181 -5.254 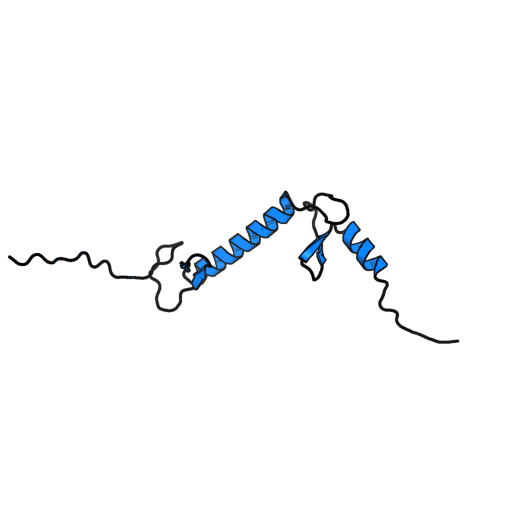-16.173 1.00 51.16 95 PRO A CA 1
ATOM 743 C C . PRO A 1 95 ? 28.179 -4.579 -15.211 1.00 51.16 95 PRO A C 1
ATOM 745 O O . PRO A 1 95 ? 28.865 -3.636 -15.620 1.00 51.16 95 PRO A O 1
ATOM 748 N N . PRO A 1 96 ? 28.289 -5.015 -13.941 1.00 50.28 96 PRO A N 1
ATOM 749 C CA . PRO A 1 96 ? 29.463 -4.652 -13.162 1.00 50.28 96 PRO A CA 1
ATOM 750 C C . PRO A 1 96 ? 30.676 -5.027 -14.011 1.00 50.28 96 PRO A C 1
ATOM 752 O O . PRO A 1 96 ? 30.773 -6.170 -14.454 1.00 50.28 96 PRO A O 1
ATOM 755 N N . SER A 1 97 ? 31.536 -4.056 -14.312 1.00 50.75 97 SER A N 1
ATOM 756 C CA . SER A 1 97 ? 32.797 -4.314 -14.991 1.00 50.75 97 SER A CA 1
ATOM 757 C C . SER A 1 97 ? 33.591 -5.283 -14.121 1.00 50.75 97 SER A C 1
ATOM 759 O O . SER A 1 97 ? 34.250 -4.873 -13.168 1.00 50.75 97 SER A O 1
ATOM 761 N N . THR A 1 98 ? 33.490 -6.577 -14.403 1.00 53.91 98 THR A N 1
ATOM 762 C CA . THR A 1 98 ? 34.493 -7.545 -13.991 1.00 53.91 98 THR A CA 1
ATOM 763 C C . THR A 1 98 ? 35.717 -7.198 -14.816 1.00 53.91 98 THR A C 1
ATOM 765 O O . THR A 1 98 ? 35.786 -7.482 -16.010 1.00 53.91 98 THR A O 1
ATOM 768 N N . GLY A 1 99 ? 36.617 -6.435 -14.198 1.00 53.22 99 GLY A N 1
ATOM 769 C CA . GLY A 1 99 ? 37.961 -6.254 -14.707 1.00 53.22 99 GLY A CA 1
ATOM 770 C C . GLY A 1 99 ? 38.633 -7.616 -14.726 1.00 53.22 99 GLY A C 1
ATOM 771 O O . GLY A 1 99 ? 39.032 -8.120 -13.684 1.00 53.22 99 GLY A O 1
ATOM 772 N N . GLU A 1 100 ? 38.710 -8.208 -15.907 1.00 49.56 100 GLU A N 1
ATOM 773 C CA . GLU A 1 100 ? 39.694 -9.231 -16.227 1.00 49.56 100 GLU A CA 1
ATOM 774 C C . GLU A 1 100 ? 40.628 -8.577 -17.246 1.00 49.56 100 GLU A C 1
ATOM 776 O O . GLU A 1 100 ? 40.389 -8.565 -18.452 1.00 49.56 100 GLU A O 1
ATOM 781 N N . GLU A 1 101 ? 41.634 -7.893 -16.698 1.00 54.56 101 GLU A N 1
ATOM 782 C CA . GLU A 1 101 ? 42.857 -7.531 -17.400 1.00 54.56 101 GLU A CA 1
ATOM 783 C C . GLU A 1 101 ? 43.645 -8.823 -17.636 1.00 54.56 101 GLU A C 1
ATOM 785 O O . GLU A 1 101 ? 44.247 -9.340 -16.702 1.00 54.56 101 GLU A O 1
ATOM 790 N N . GLU A 1 102 ? 43.661 -9.341 -18.862 1.00 49.56 102 GLU A N 1
ATOM 791 C CA . GLU A 1 102 ? 44.722 -10.245 -19.315 1.00 49.56 102 GLU A CA 1
ATOM 792 C C . GLU A 1 102 ? 45.142 -9.852 -20.737 1.00 49.56 102 GLU A C 1
ATOM 794 O O . GLU A 1 102 ? 44.377 -9.977 -21.697 1.00 49.56 102 GLU A O 1
ATOM 799 N N . GLY A 1 103 ? 46.364 -9.325 -20.837 1.00 37.69 103 GLY A N 1
ATOM 800 C CA . GLY A 1 103 ? 47.045 -8.910 -22.062 1.00 37.69 103 GLY A CA 1
ATOM 801 C C . GLY A 1 103 ? 48.443 -8.400 -21.760 1.00 37.69 103 GLY A C 1
ATOM 802 O O . GLY A 1 103 ? 48.537 -7.258 -21.264 1.00 37.69 103 GLY A O 1
#